Protein AF-A0A8X7TI06-F1 (afdb_monomer_lite)

Radius of gyration: 29.63 Å; chains: 1; bounding box: 92×67×55 Å

Organism: Brassica carinata (NCBI:txid52824)

Sequence (178 aa):
MASTINKVPSCRLIPTTGTLLNPSKSLCLASHHPLPRVSFSLSSADSLKLTTSRKVVAMAGGSSRDLEMTNLTALSPLDGRYWGKVKDLASSMSEFGLIYFRVLVEIKWLLKLSKIAEVTEVPSFSKEAEAYLQGIIDGFSMDDALEVKKIEKVTNHDVKAVEYFLKQKCESHPEIAK

InterPro domains:
  IPR008948 L-Aspartase-like [SSF48557] (69-171)
  IPR024083 Fumarase/histidase, N-terminal [G3DSA:1.10.275.10] (53-178)
  IPR047136 Adenylosuccinate lyase PurB, bacteria [PTHR43411] (14-178)

pLDDT: mean 78.38, std 23.55, range [36.97, 98.69]

Structure (mmCIF, N/CA/C/O backbone):
data_AF-A0A8X7TI06-F1
#
_entry.id   AF-A0A8X7TI06-F1
#
loop_
_atom_site.group_PDB
_atom_site.id
_atom_site.type_symbol
_atom_site.label_atom_id
_atom_site.label_alt_id
_atom_site.label_comp_id
_atom_site.label_asym_id
_atom_site.label_entity_id
_atom_site.label_seq_id
_atom_site.pdbx_PDB_ins_code
_atom_site.Cartn_x
_atom_site.Cartn_y
_atom_site.Cartn_z
_atom_site.occupancy
_atom_site.B_iso_or_equiv
_atom_site.auth_seq_id
_atom_site.auth_comp_id
_atom_site.auth_asym_id
_atom_site.auth_atom_id
_atom_site.pdbx_PDB_model_num
ATOM 1 N N . MET A 1 1 ? -44.814 -23.263 -14.199 1.00 44.34 1 MET A N 1
ATOM 2 C CA . MET A 1 1 ? -43.627 -23.382 -15.074 1.00 44.34 1 MET A CA 1
ATOM 3 C C . MET A 1 1 ? -42.451 -23.816 -14.215 1.00 44.34 1 MET A C 1
ATOM 5 O O . MET A 1 1 ? -42.385 -23.408 -13.066 1.00 44.34 1 MET A O 1
ATOM 9 N N . ALA A 1 2 ? -41.662 -24.759 -14.723 1.00 42.81 2 ALA A N 1
ATOM 10 C CA . ALA A 1 2 ? -40.870 -25.727 -13.966 1.00 42.81 2 ALA A CA 1
ATOM 11 C C . ALA A 1 2 ? -39.731 -25.142 -13.105 1.00 42.81 2 ALA A C 1
ATOM 13 O O . ALA A 1 2 ? -38.989 -24.271 -13.549 1.00 42.81 2 ALA A O 1
ATOM 14 N N . SER A 1 3 ? -39.571 -25.696 -11.896 1.00 38.84 3 SER A N 1
ATOM 15 C CA . SER A 1 3 ? -38.380 -25.561 -11.050 1.00 38.84 3 SER A CA 1
ATOM 16 C C . SER A 1 3 ? -37.242 -26.426 -11.593 1.00 38.84 3 SER A C 1
ATOM 18 O O . SER A 1 3 ? -37.358 -27.651 -11.632 1.00 38.84 3 SER A O 1
ATOM 20 N N . THR A 1 4 ? -36.124 -25.804 -11.960 1.00 42.06 4 THR A N 1
ATOM 21 C CA . THR A 1 4 ? -34.892 -26.501 -12.351 1.00 42.06 4 THR A CA 1
ATOM 22 C C . THR A 1 4 ? -33.981 -26.644 -11.134 1.00 42.06 4 THR A C 1
ATOM 24 O O . THR A 1 4 ? -33.352 -25.686 -10.692 1.00 42.06 4 THR A O 1
ATOM 27 N N . ILE A 1 5 ? -33.933 -27.853 -10.574 1.00 45.66 5 ILE A N 1
ATOM 28 C CA . ILE A 1 5 ? -33.003 -28.252 -9.513 1.00 45.66 5 ILE A CA 1
ATOM 29 C C . ILE A 1 5 ? -31.667 -28.612 -10.175 1.00 45.66 5 ILE A C 1
ATOM 31 O O . ILE A 1 5 ? -31.580 -29.605 -10.900 1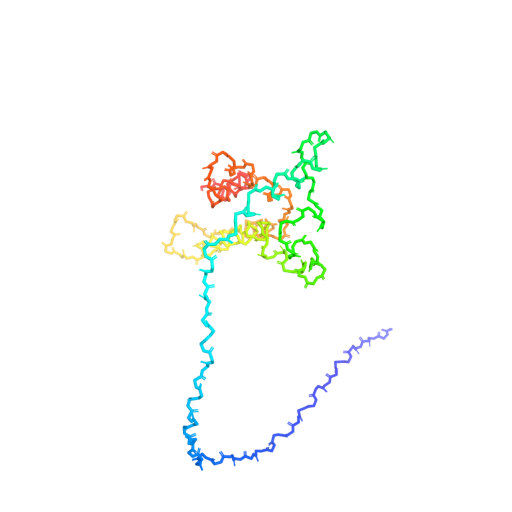.00 45.66 5 ILE A O 1
ATOM 35 N N . ASN A 1 6 ? -30.624 -27.819 -9.925 1.00 42.22 6 ASN A N 1
ATOM 36 C CA . ASN A 1 6 ? -29.261 -28.151 -10.335 1.00 42.22 6 ASN A CA 1
ATOM 37 C C . ASN A 1 6 ? -28.720 -29.299 -9.471 1.00 42.22 6 ASN A C 1
ATOM 39 O O . ASN A 1 6 ? -28.603 -29.201 -8.251 1.00 42.22 6 ASN A O 1
ATOM 43 N N . LYS A 1 7 ? -28.423 -30.414 -10.137 1.00 44.16 7 LYS A N 1
ATOM 44 C CA . LYS A 1 7 ? -27.988 -31.689 -9.567 1.00 44.16 7 LYS A CA 1
ATOM 45 C C . LYS A 1 7 ? -26.476 -31.636 -9.312 1.00 44.16 7 LYS A C 1
ATOM 47 O O . LYS A 1 7 ? -25.692 -31.605 -10.256 1.00 44.16 7 LYS A O 1
ATOM 52 N N . VAL A 1 8 ? -26.069 -31.617 -8.045 1.00 44.75 8 VAL A N 1
ATOM 53 C CA . VAL A 1 8 ? -24.659 -31.718 -7.624 1.00 44.75 8 VAL A CA 1
ATOM 54 C C . VAL A 1 8 ? -24.171 -33.161 -7.846 1.00 44.75 8 VAL A C 1
ATOM 56 O O . VAL A 1 8 ? -24.871 -34.092 -7.434 1.00 44.75 8 VAL A O 1
ATOM 59 N N . PRO A 1 9 ? -23.011 -33.405 -8.483 1.00 42.22 9 PRO A N 1
ATOM 60 C CA . PRO A 1 9 ? -22.497 -34.758 -8.643 1.00 42.22 9 PRO A CA 1
ATOM 61 C C . PRO A 1 9 ? -21.880 -35.271 -7.332 1.00 42.22 9 PRO A C 1
ATOM 63 O O . PRO A 1 9 ? -21.000 -34.657 -6.735 1.00 42.22 9 PRO A O 1
ATOM 66 N N . SER A 1 10 ? -22.374 -36.429 -6.899 1.00 38.12 10 SER A N 1
ATOM 67 C CA . SER A 1 10 ? -21.916 -37.200 -5.744 1.00 38.12 10 SER A CA 1
ATOM 68 C C . SER A 1 10 ? -20.521 -37.791 -5.998 1.00 38.12 10 SER A C 1
ATOM 70 O O . SER A 1 10 ? -20.354 -38.654 -6.863 1.00 38.12 10 SER A O 1
ATOM 72 N N . CYS A 1 11 ? -19.520 -37.340 -5.236 1.00 37.22 11 CYS A N 1
ATOM 73 C CA . CYS A 1 11 ? -18.215 -37.995 -5.141 1.00 37.22 11 CYS A CA 1
ATOM 74 C C . CYS A 1 11 ? -18.370 -39.347 -4.431 1.00 37.22 11 CYS A C 1
ATOM 76 O O . CYS A 1 11 ? -18.713 -39.405 -3.250 1.00 37.22 11 CYS A O 1
ATOM 78 N N . ARG A 1 12 ? -18.109 -40.443 -5.151 1.00 37.22 12 ARG A N 1
ATOM 79 C CA . ARG A 1 12 ? -18.030 -41.789 -4.573 1.00 37.22 12 ARG A CA 1
ATOM 80 C C . ARG A 1 12 ? -16.755 -41.925 -3.743 1.00 37.22 12 ARG A C 1
ATOM 82 O O . ARG A 1 12 ? -15.658 -41.708 -4.249 1.00 37.22 12 ARG A O 1
ATOM 89 N N . LEU A 1 13 ? -16.923 -42.333 -2.489 1.00 38.09 13 LEU A N 1
ATOM 90 C CA . LEU A 1 13 ? -15.851 -42.787 -1.609 1.00 38.09 13 LEU A CA 1
ATOM 91 C C . LEU A 1 13 ? -15.310 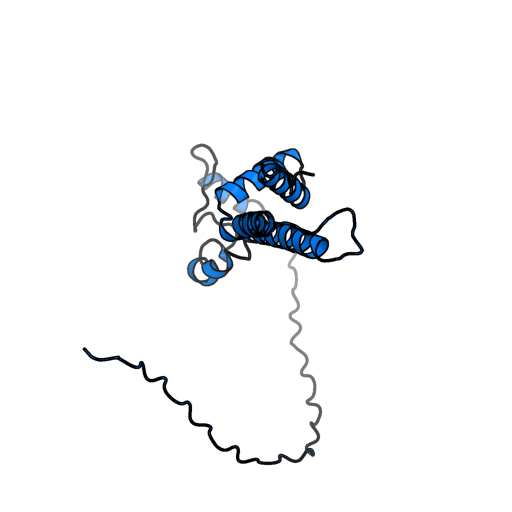-44.129 -2.126 1.00 38.09 13 LEU A C 1
ATOM 93 O O . LEU A 1 13 ? -16.076 -45.066 -2.352 1.00 38.09 13 LEU A O 1
ATOM 97 N N . ILE A 1 14 ? -13.996 -44.206 -2.327 1.00 43.03 14 ILE A N 1
ATOM 98 C CA . ILE A 1 14 ? -13.285 -45.437 -2.686 1.00 43.03 14 ILE A CA 1
ATOM 99 C C . ILE A 1 14 ? -12.921 -46.167 -1.378 1.00 43.03 14 ILE A C 1
ATOM 101 O O . ILE A 1 14 ? -12.435 -45.507 -0.456 1.00 43.03 14 ILE A O 1
ATOM 105 N N . PRO A 1 15 ? -13.135 -47.491 -1.256 1.00 36.97 15 PRO A N 1
ATOM 106 C CA . PRO A 1 15 ? -12.786 -48.239 -0.051 1.00 36.97 15 PRO A CA 1
ATOM 107 C C . PRO A 1 15 ? -11.270 -48.324 0.152 1.00 36.97 15 PRO A C 1
ATOM 109 O O . PRO A 1 15 ? -10.519 -48.659 -0.763 1.00 36.97 15 PRO A O 1
ATOM 112 N N . THR A 1 16 ? -10.833 -48.064 1.380 1.00 41.88 16 THR A N 1
ATOM 113 C CA . THR A 1 16 ? -9.464 -48.238 1.860 1.00 41.88 16 THR A CA 1
ATOM 114 C C . THR A 1 16 ? -9.194 -49.708 2.190 1.00 41.88 16 THR A C 1
ATOM 116 O O . THR A 1 16 ? -9.622 -50.219 3.221 1.00 41.88 16 THR A O 1
ATOM 119 N N . THR A 1 17 ? -8.438 -50.405 1.343 1.00 40.62 17 THR A N 1
ATOM 120 C CA . THR A 1 17 ? -7.778 -51.662 1.730 1.00 40.62 17 THR A CA 1
ATOM 121 C C . THR A 1 17 ? -6.407 -51.356 2.314 1.00 40.62 17 THR A C 1
ATOM 123 O O . THR A 1 17 ? -5.512 -50.874 1.623 1.00 40.62 17 THR A O 1
ATOM 126 N N . GLY A 1 18 ? -6.267 -51.625 3.612 1.00 40.28 18 GLY A N 1
ATOM 127 C CA . GLY A 1 18 ? -5.010 -51.540 4.337 1.00 40.28 18 GLY A CA 1
ATOM 128 C C . GLY A 1 18 ? -4.012 -52.605 3.891 1.00 40.28 18 GLY A C 1
ATOM 129 O O . GLY A 1 18 ? -4.357 -53.751 3.609 1.00 40.28 18 GLY A O 1
ATOM 130 N N . THR A 1 19 ? -2.739 -52.232 3.878 1.00 41.88 19 THR A N 1
ATOM 131 C CA . THR A 1 19 ? -1.629 -53.180 3.924 1.00 41.88 19 THR A CA 1
ATOM 132 C C . THR A 1 19 ? -0.598 -52.618 4.891 1.00 41.88 19 THR A C 1
ATOM 134 O O . THR A 1 19 ? 0.017 -51.584 4.645 1.00 41.88 19 THR A O 1
ATOM 137 N N . LEU A 1 20 ? -0.484 -53.283 6.040 1.00 43.16 20 LEU A N 1
ATOM 138 C CA . LEU A 1 20 ? 0.510 -53.031 7.075 1.00 43.16 20 LEU A CA 1
ATOM 139 C C . LEU A 1 20 ? 1.898 -53.379 6.523 1.00 43.16 20 LEU A C 1
ATOM 141 O O . LEU A 1 20 ? 2.169 -54.540 6.220 1.00 43.16 20 LEU A O 1
ATOM 145 N N . LEU A 1 21 ? 2.781 -52.387 6.411 1.00 42.78 21 LEU A N 1
ATOM 146 C CA . LEU A 1 21 ? 4.203 -52.608 6.159 1.00 42.78 21 LEU A CA 1
ATOM 147 C C . LEU A 1 21 ? 4.971 -52.528 7.482 1.00 42.78 21 LEU A C 1
ATOM 149 O O . LEU A 1 21 ? 5.016 -51.504 8.158 1.00 42.78 21 LEU A O 1
ATOM 153 N N . ASN A 1 22 ? 5.525 -53.684 7.829 1.00 45.62 22 ASN A N 1
ATOM 154 C CA . ASN A 1 22 ? 6.334 -54.023 8.991 1.00 45.62 22 ASN A CA 1
ATOM 155 C C . ASN A 1 22 ? 7.607 -53.144 9.115 1.00 45.62 22 ASN A C 1
ATOM 157 O O . ASN A 1 22 ? 8.339 -53.012 8.127 1.00 45.62 22 ASN A O 1
ATOM 161 N N . PRO A 1 23 ? 7.929 -52.588 10.302 1.00 46.78 23 PRO A N 1
ATOM 162 C CA . PRO A 1 23 ? 9.139 -51.809 10.525 1.00 46.78 23 PRO A CA 1
ATOM 163 C C . PRO A 1 23 ? 10.283 -52.729 10.964 1.00 46.78 23 PRO A C 1
ATOM 165 O O . PRO A 1 23 ? 10.488 -52.965 12.149 1.00 46.78 23 PRO A O 1
ATOM 168 N N . SER A 1 24 ? 11.048 -53.270 10.016 1.00 49.12 24 SER A N 1
ATOM 169 C CA . SER A 1 24 ? 12.352 -53.895 10.299 1.00 49.12 24 SER A CA 1
ATOM 170 C C . SER A 1 24 ? 13.163 -54.053 9.019 1.00 49.12 24 SER A C 1
ATOM 172 O O . SER A 1 24 ? 13.303 -55.149 8.481 1.00 49.12 24 SER A O 1
ATOM 174 N N . LYS A 1 25 ? 13.713 -52.943 8.519 1.00 46.12 25 LYS A N 1
ATOM 175 C CA . LYS A 1 25 ? 14.896 -52.965 7.650 1.00 46.12 25 LYS A CA 1
ATOM 176 C C . LYS A 1 25 ? 15.835 -51.846 8.083 1.00 46.12 25 LYS A C 1
ATOM 178 O O . LYS A 1 25 ? 15.583 -50.672 7.841 1.00 46.12 25 LYS A O 1
ATOM 183 N N . SER A 1 26 ? 16.885 -52.264 8.780 1.00 47.62 26 SER A N 1
ATOM 184 C CA . SER A 1 26 ? 18.070 -51.480 9.109 1.00 47.62 26 SER A CA 1
ATOM 185 C C . SER A 1 26 ? 18.623 -50.836 7.834 1.00 47.62 26 SER A C 1
ATOM 187 O O . SER A 1 26 ? 19.026 -51.546 6.911 1.00 47.62 26 SER A O 1
ATOM 189 N N . LEU A 1 27 ? 18.594 -49.502 7.751 1.00 43.75 27 LEU A N 1
ATOM 190 C CA . LEU A 1 27 ? 19.345 -48.777 6.731 1.00 43.75 27 LEU A CA 1
ATOM 191 C C . LEU A 1 27 ? 20.825 -48.845 7.116 1.00 43.75 27 LEU A C 1
ATOM 193 O O . LEU A 1 27 ? 21.279 -48.153 8.026 1.00 43.75 27 LEU A O 1
ATOM 197 N N . CYS A 1 28 ? 21.577 -49.684 6.410 1.00 43.91 28 CYS A N 1
ATOM 198 C CA . CYS A 1 28 ? 23.029 -49.619 6.416 1.00 43.91 28 CYS A CA 1
ATOM 199 C C . CYS A 1 28 ? 23.472 -48.244 5.896 1.00 43.91 28 CYS A C 1
ATOM 201 O O . CYS A 1 28 ? 23.068 -47.809 4.816 1.00 43.91 28 CYS A O 1
ATOM 203 N N . LEU A 1 29 ? 24.296 -47.569 6.696 1.00 44.44 29 LEU A N 1
ATOM 204 C CA . LEU A 1 29 ? 24.909 -46.279 6.415 1.00 44.44 29 LEU A CA 1
ATOM 205 C C . LEU A 1 29 ? 25.790 -46.407 5.159 1.00 44.44 29 LEU A C 1
ATOM 207 O O . LEU A 1 29 ? 26.867 -47.002 5.205 1.00 44.44 29 LEU A O 1
ATOM 211 N N . ALA A 1 30 ? 25.315 -45.896 4.024 1.00 49.03 30 ALA A N 1
ATOM 212 C CA . ALA A 1 30 ? 26.113 -45.821 2.810 1.00 49.03 30 ALA A CA 1
ATOM 213 C C . ALA A 1 30 ? 27.265 -44.828 3.030 1.00 49.03 30 ALA A C 1
ATOM 215 O O . ALA A 1 30 ? 27.059 -43.669 3.385 1.00 49.03 30 ALA A O 1
ATOM 216 N N . SER A 1 31 ? 28.480 -45.326 2.834 1.00 52.19 31 SER A N 1
ATOM 217 C CA . SER A 1 31 ? 29.750 -44.606 2.846 1.00 52.19 31 SER A CA 1
ATOM 218 C C . SER A 1 31 ? 29.691 -43.274 2.089 1.00 52.19 31 SER A C 1
ATOM 220 O O . SER A 1 31 ? 29.325 -43.235 0.914 1.00 52.19 31 SER A O 1
ATOM 222 N N . HIS A 1 32 ? 30.115 -42.192 2.744 1.00 54.56 32 HIS A N 1
ATOM 223 C CA . HIS A 1 32 ? 30.310 -40.885 2.123 1.00 54.56 32 HIS A CA 1
ATOM 224 C C . HIS A 1 32 ? 31.371 -40.969 1.014 1.00 54.56 32 HIS A C 1
ATOM 226 O O . HIS A 1 32 ? 32.557 -41.137 1.290 1.00 54.56 32 HIS A O 1
ATOM 232 N N . HIS A 1 33 ? 30.952 -40.812 -0.242 1.00 56.44 33 HIS A N 1
ATOM 233 C CA . HIS A 1 33 ? 31.869 -40.495 -1.332 1.00 56.44 33 HIS A CA 1
ATOM 234 C C . HIS A 1 33 ? 32.367 -39.049 -1.152 1.00 56.44 33 HIS A C 1
ATOM 236 O O . HIS A 1 33 ? 31.540 -38.136 -1.082 1.00 56.44 33 HIS A O 1
ATOM 242 N N . PRO A 1 34 ? 33.686 -38.796 -1.078 1.00 60.84 34 PRO A N 1
ATOM 243 C CA . PRO A 1 34 ? 34.195 -37.434 -1.034 1.00 60.84 34 PRO A CA 1
ATOM 244 C C . PRO A 1 34 ? 33.956 -36.759 -2.389 1.00 60.84 34 PRO A C 1
ATOM 246 O O . PRO A 1 34 ? 34.328 -37.291 -3.436 1.00 60.84 34 PRO A O 1
ATOM 249 N N . LEU A 1 35 ? 33.327 -35.581 -2.368 1.00 55.19 35 LEU A N 1
ATOM 250 C CA . LEU A 1 35 ? 33.171 -34.743 -3.556 1.00 55.19 35 LEU A CA 1
ATOM 251 C C . LEU A 1 35 ? 34.552 -34.278 -4.056 1.00 55.19 35 LEU A C 1
ATOM 253 O O . LEU A 1 35 ? 35.422 -33.957 -3.237 1.00 55.19 35 LEU A O 1
ATOM 257 N N . PRO A 1 36 ? 34.772 -34.203 -5.380 1.00 48.97 36 PRO A N 1
ATOM 258 C CA . PRO A 1 36 ? 36.039 -33.754 -5.936 1.00 48.97 36 PRO A CA 1
ATOM 259 C C . PRO A 1 36 ? 36.290 -32.288 -5.565 1.00 48.97 36 PRO A C 1
ATOM 261 O O . PRO A 1 36 ? 35.508 -31.391 -5.883 1.00 48.97 36 PRO A O 1
ATOM 264 N N . ARG A 1 37 ? 37.411 -32.041 -4.883 1.00 53.78 37 ARG A N 1
ATOM 265 C CA . ARG A 1 37 ? 37.889 -30.699 -4.551 1.00 53.78 37 ARG A CA 1
ATOM 266 C C . ARG A 1 37 ? 38.517 -30.086 -5.803 1.00 53.78 37 ARG A C 1
ATOM 268 O O . ARG A 1 37 ? 39.658 -30.390 -6.134 1.00 53.78 37 ARG A O 1
ATOM 275 N N . VAL A 1 38 ? 37.776 -29.223 -6.494 1.00 53.88 38 VAL A N 1
ATOM 276 C CA . VAL A 1 38 ? 38.321 -28.419 -7.595 1.00 53.88 38 VAL A CA 1
ATOM 277 C C . VAL A 1 38 ? 39.234 -27.349 -6.996 1.00 53.88 38 VAL A C 1
ATOM 279 O O . VAL A 1 38 ? 38.776 -26.417 -6.337 1.00 53.88 38 VAL A O 1
ATOM 282 N N . SER A 1 39 ? 40.542 -27.496 -7.190 1.00 48.19 39 SER A N 1
ATOM 283 C CA . SER A 1 39 ? 41.526 -26.474 -6.846 1.00 48.19 39 SER A CA 1
ATOM 284 C C . SER A 1 39 ? 41.452 -25.339 -7.867 1.00 48.19 39 SER A C 1
ATOM 286 O O . SER A 1 39 ? 41.924 -25.480 -8.993 1.00 48.19 39 SER A O 1
ATOM 288 N N . PHE A 1 40 ? 40.870 -24.206 -7.481 1.00 46.31 40 PHE A N 1
ATOM 289 C CA . PHE A 1 40 ? 41.014 -22.970 -8.244 1.00 46.31 40 PHE A CA 1
ATOM 290 C C . PHE A 1 40 ? 42.417 -22.404 -8.006 1.00 46.31 40 PHE A C 1
ATOM 292 O O . PHE A 1 40 ? 42.681 -21.775 -6.983 1.00 46.31 40 PHE A O 1
ATOM 299 N N . SER A 1 41 ? 43.330 -22.633 -8.950 1.00 48.81 41 SER A N 1
ATOM 300 C CA . SER A 1 41 ? 44.576 -21.874 -9.030 1.00 48.81 41 SER A CA 1
ATOM 301 C C . SER A 1 41 ? 44.257 -20.497 -9.606 1.00 48.81 41 SER A C 1
ATOM 303 O O . SER A 1 41 ? 44.006 -20.358 -10.806 1.00 48.81 41 SER A O 1
ATOM 305 N N . LEU A 1 42 ? 44.230 -19.476 -8.753 1.00 43.88 42 LEU A N 1
ATOM 306 C CA . LEU A 1 42 ? 44.122 -18.096 -9.206 1.00 43.88 42 LEU A CA 1
ATOM 307 C C . LEU A 1 42 ? 45.465 -17.710 -9.845 1.00 43.88 42 LEU A C 1
ATOM 309 O O . LEU A 1 42 ? 46.425 -17.394 -9.145 1.00 43.88 42 LEU A O 1
ATOM 313 N N . SER A 1 43 ? 45.554 -17.792 -11.174 1.00 48.50 43 SER A N 1
ATOM 314 C CA . SER A 1 43 ? 46.697 -17.245 -11.906 1.00 48.50 43 SER A CA 1
ATOM 315 C C . SER A 1 43 ? 46.663 -15.726 -11.767 1.00 48.50 43 SER A C 1
ATOM 317 O O . SER A 1 43 ? 45.759 -15.059 -12.272 1.00 48.50 43 SER A O 1
ATOM 319 N N . SER A 1 44 ? 47.627 -15.184 -11.029 1.00 56.16 44 SER A N 1
ATOM 320 C CA . SER A 1 44 ? 47.785 -13.751 -10.791 1.00 56.16 44 SER A CA 1
ATOM 321 C C . SER A 1 44 ? 48.418 -13.067 -12.004 1.00 56.16 44 SER A C 1
ATOM 323 O O . SER A 1 44 ? 49.522 -12.545 -11.913 1.00 56.16 44 SER A O 1
ATOM 325 N N . ALA A 1 45 ? 47.742 -13.091 -13.151 1.00 55.47 45 ALA A N 1
ATOM 326 C CA . ALA A 1 45 ? 48.084 -12.265 -14.304 1.00 55.47 45 ALA A CA 1
ATOM 327 C C . ALA A 1 45 ? 46.937 -12.295 -15.318 1.00 55.47 45 ALA A C 1
ATOM 329 O O . ALA A 1 45 ? 46.978 -13.047 -16.283 1.00 55.47 45 ALA A O 1
ATOM 330 N N . ASP A 1 46 ? 45.911 -11.472 -15.105 1.00 47.47 46 ASP A N 1
ATOM 331 C CA . ASP A 1 46 ? 45.039 -11.076 -16.211 1.00 47.47 46 ASP A CA 1
ATOM 332 C C . ASP A 1 46 ? 44.504 -9.659 -15.976 1.00 47.47 46 ASP A C 1
ATOM 334 O O . ASP A 1 46 ? 43.417 -9.413 -15.446 1.00 47.47 46 ASP A O 1
ATOM 338 N N . SER A 1 47 ? 45.346 -8.689 -16.329 1.00 54.41 47 SER A N 1
ATOM 339 C CA . SER A 1 47 ? 45.038 -7.260 -16.306 1.00 54.41 47 SER A CA 1
ATOM 340 C C . SER A 1 47 ? 44.182 -6.891 -17.527 1.00 54.41 47 SER A C 1
ATOM 342 O O . SER A 1 47 ? 44.595 -6.143 -18.407 1.00 54.41 47 SER A O 1
ATOM 344 N N . LEU A 1 48 ? 42.978 -7.466 -17.611 1.00 52.16 48 LEU A N 1
ATOM 345 C CA . LEU A 1 48 ? 41.985 -7.190 -18.662 1.00 52.16 48 LEU A CA 1
ATOM 346 C C . LEU A 1 48 ? 40.587 -6.864 -18.107 1.00 52.16 48 LEU A C 1
ATOM 348 O O . LEU A 1 48 ? 39.595 -6.909 -18.831 1.00 52.16 48 LEU A O 1
ATOM 352 N N . LYS A 1 49 ? 40.471 -6.498 -16.824 1.00 52.44 49 LYS A N 1
ATOM 353 C CA . LYS A 1 49 ? 39.158 -6.320 -16.170 1.00 52.44 49 LYS A CA 1
ATOM 354 C C . LYS A 1 49 ? 38.673 -4.884 -15.967 1.00 52.44 49 LYS A C 1
ATOM 356 O O . LYS A 1 49 ? 37.600 -4.709 -15.401 1.00 52.44 49 LYS A O 1
ATOM 361 N N . LEU A 1 50 ? 39.376 -3.862 -16.464 1.00 42.78 50 LEU A N 1
ATOM 362 C CA . LEU A 1 50 ? 38.925 -2.465 -16.304 1.00 42.78 50 LEU A CA 1
ATOM 363 C C . LEU A 1 50 ? 38.620 -1.723 -17.617 1.00 42.78 50 LEU A C 1
ATOM 365 O O . LEU A 1 50 ? 37.943 -0.696 -17.603 1.00 42.78 50 LEU A O 1
ATOM 369 N N . THR A 1 51 ? 39.040 -2.252 -18.766 1.00 42.88 51 THR A N 1
ATOM 370 C CA . THR A 1 51 ? 38.870 -1.572 -20.064 1.00 42.88 51 THR A CA 1
ATOM 371 C C . THR A 1 51 ? 37.540 -1.916 -20.749 1.00 42.88 51 THR A C 1
ATOM 373 O O . THR A 1 51 ? 36.973 -1.082 -21.454 1.00 42.88 51 THR A O 1
ATOM 376 N N . THR A 1 52 ? 36.986 -3.109 -20.503 1.00 51.88 52 THR A N 1
ATOM 377 C CA . THR A 1 52 ? 35.738 -3.576 -21.138 1.00 51.88 52 THR A CA 1
ATOM 378 C C . THR A 1 52 ? 34.508 -2.805 -20.654 1.00 51.88 52 THR A C 1
ATOM 380 O O . THR A 1 52 ? 33.682 -2.403 -21.475 1.00 51.88 52 THR A O 1
ATOM 383 N N . SER A 1 53 ? 34.417 -2.492 -19.355 1.00 53.56 53 SER A N 1
ATOM 384 C CA . SER A 1 53 ? 33.286 -1.729 -18.801 1.00 53.56 53 SER A CA 1
ATOM 385 C C . SER A 1 53 ? 33.171 -0.318 -19.387 1.00 53.56 53 SER A C 1
ATOM 387 O O . SER A 1 53 ? 32.063 0.165 -19.594 1.00 53.56 53 SER A O 1
ATOM 389 N N . ARG A 1 54 ? 34.290 0.339 -19.735 1.00 54.09 54 ARG A N 1
ATOM 390 C CA . ARG A 1 54 ? 34.249 1.671 -20.371 1.00 54.09 54 ARG A CA 1
ATOM 391 C C . ARG A 1 54 ? 33.712 1.634 -21.798 1.00 54.09 54 ARG A C 1
ATOM 393 O O . ARG A 1 54 ? 33.042 2.577 -22.208 1.00 54.09 54 ARG A O 1
ATOM 400 N N . LYS A 1 55 ? 33.979 0.562 -22.551 1.00 50.81 55 LYS A N 1
ATOM 401 C CA . LYS A 1 55 ? 33.568 0.471 -23.959 1.00 50.81 55 LYS A CA 1
ATOM 402 C C . LYS A 1 55 ? 32.057 0.263 -24.098 1.00 50.81 55 LYS A C 1
ATOM 404 O O . LYS A 1 55 ? 31.458 0.865 -24.976 1.00 50.81 55 LYS A O 1
ATOM 409 N N . VAL A 1 56 ? 31.433 -0.501 -23.196 1.00 57.75 56 VAL A N 1
ATOM 410 C CA . VAL A 1 56 ? 29.967 -0.693 -23.177 1.00 57.75 56 VAL A CA 1
ATOM 411 C C . VAL A 1 56 ? 29.238 0.592 -22.768 1.00 57.75 56 VAL A C 1
ATOM 413 O O . VAL A 1 56 ? 28.256 0.963 -23.401 1.00 57.75 56 VAL A O 1
ATOM 416 N N . VAL A 1 57 ? 29.763 1.331 -21.783 1.00 57.62 57 VAL A N 1
ATOM 417 C CA . VAL A 1 57 ? 29.204 2.634 -21.371 1.00 57.62 57 VAL A CA 1
ATOM 418 C C . VAL A 1 57 ? 29.315 3.684 -22.488 1.00 57.62 57 VAL A C 1
ATOM 420 O O . VAL A 1 57 ? 28.427 4.519 -22.630 1.00 57.62 57 VAL A O 1
ATOM 423 N N . ALA A 1 58 ? 30.367 3.626 -23.313 1.00 56.28 58 ALA A N 1
ATOM 424 C CA . ALA A 1 58 ? 30.557 4.540 -24.440 1.00 56.28 58 ALA A CA 1
ATOM 425 C C . ALA A 1 58 ? 29.613 4.264 -25.631 1.00 56.28 58 ALA A C 1
ATOM 427 O O . ALA A 1 58 ? 29.240 5.205 -26.324 1.00 56.28 58 ALA A O 1
ATOM 428 N N . MET A 1 59 ? 29.180 3.013 -25.851 1.00 56.22 59 MET A N 1
ATOM 429 C CA . MET A 1 59 ? 28.238 2.665 -26.935 1.00 56.22 59 MET A CA 1
ATOM 430 C C . MET A 1 59 ? 26.809 3.181 -26.690 1.00 56.22 59 MET A C 1
ATOM 432 O O . MET A 1 59 ? 26.037 3.298 -27.635 1.00 56.22 59 MET A O 1
ATOM 436 N N . ALA A 1 60 ? 26.465 3.523 -25.443 1.00 56.78 60 ALA A N 1
ATOM 437 C CA . ALA A 1 60 ? 25.205 4.176 -25.068 1.00 56.78 60 ALA A CA 1
ATOM 438 C C . ALA A 1 60 ? 25.305 5.721 -25.064 1.00 56.78 60 ALA A C 1
ATOM 440 O O . ALA A 1 60 ? 24.404 6.413 -24.592 1.00 56.78 60 ALA A O 1
ATOM 441 N N . GLY A 1 61 ? 26.430 6.279 -25.527 1.00 51.19 61 GLY A N 1
ATOM 442 C CA . GLY A 1 61 ? 26.755 7.701 -25.447 1.00 51.19 61 GLY A CA 1
ATOM 443 C C . GLY A 1 61 ? 26.247 8.507 -26.639 1.00 51.19 61 GLY A C 1
ATOM 444 O O . GLY A 1 61 ? 27.038 8.925 -27.478 1.00 51.19 61 GLY A O 1
ATOM 445 N N . GLY A 1 62 ? 24.943 8.763 -26.691 1.00 50.56 62 GLY A N 1
ATOM 446 C CA . GLY A 1 62 ? 24.347 9.686 -27.653 1.00 50.56 62 GLY A CA 1
ATOM 447 C C . GLY A 1 62 ? 22.937 10.079 -27.233 1.00 50.56 62 GLY A C 1
ATOM 448 O O . GLY A 1 62 ? 21.986 9.410 -27.609 1.00 50.56 62 GLY A O 1
ATOM 449 N N . SER A 1 63 ? 22.828 11.189 -26.497 1.00 51.75 63 SER A N 1
ATOM 450 C CA . SER A 1 63 ? 21.605 11.779 -25.922 1.00 51.75 63 SER A CA 1
ATOM 451 C C . SER A 1 63 ? 21.208 11.270 -24.523 1.00 51.75 63 SER A C 1
ATOM 453 O O . SER A 1 63 ? 21.291 10.088 -24.220 1.00 51.75 63 SER A O 1
ATOM 455 N N . SER A 1 64 ? 20.869 12.237 -23.662 1.00 56.59 64 SER A N 1
ATOM 456 C CA . SER A 1 64 ? 20.445 12.198 -22.249 1.00 56.59 64 SER A CA 1
ATOM 457 C C . SER A 1 64 ? 20.180 10.813 -21.627 1.00 56.59 64 SER A C 1
ATOM 459 O O . SER A 1 64 ? 19.238 10.122 -21.998 1.00 56.59 64 SER A O 1
ATOM 461 N N . ARG A 1 65 ? 21.001 10.416 -20.642 1.00 63.94 65 ARG A N 1
ATOM 462 C CA . ARG A 1 65 ? 20.994 9.073 -20.027 1.00 63.94 65 ARG A CA 1
ATOM 463 C C . ARG A 1 65 ? 19.892 8.893 -18.976 1.00 63.94 65 ARG A C 1
ATOM 465 O O . ARG A 1 65 ? 20.209 8.697 -17.809 1.00 63.94 65 ARG A O 1
ATOM 472 N N . ASP A 1 66 ? 18.639 8.877 -19.404 1.00 73.44 66 ASP A N 1
ATOM 473 C CA . ASP A 1 66 ? 17.656 8.005 -18.759 1.00 73.44 66 ASP A CA 1
ATOM 474 C C . ASP A 1 66 ? 17.558 6.747 -19.617 1.00 73.44 66 ASP A C 1
ATOM 476 O O . ASP A 1 66 ? 16.935 6.724 -20.677 1.00 73.44 66 ASP A O 1
ATOM 480 N N . LEU A 1 67 ? 18.277 5.704 -19.196 1.00 84.38 67 LEU A N 1
ATOM 481 C CA . LEU A 1 67 ? 18.125 4.385 -19.794 1.00 84.38 67 LEU A CA 1
ATOM 482 C C . LEU A 1 67 ? 16.762 3.849 -19.363 1.00 84.38 67 LEU A C 1
ATOM 484 O O . LEU A 1 67 ? 16.584 3.460 -18.210 1.00 84.38 67 LEU A O 1
ATOM 488 N N . GLU A 1 68 ? 15.806 3.844 -20.288 1.00 87.06 68 GLU A N 1
ATOM 489 C CA . GLU A 1 68 ? 14.493 3.253 -20.051 1.00 87.06 68 GLU A CA 1
ATOM 490 C C . GLU A 1 68 ? 14.641 1.768 -19.682 1.00 87.06 68 GLU A C 1
ATOM 492 O O . GLU A 1 68 ? 15.476 1.045 -20.243 1.00 87.06 68 GLU A O 1
ATOM 497 N N . MET A 1 69 ? 13.833 1.300 -18.730 1.00 88.94 69 MET A N 1
ATOM 498 C CA . MET A 1 69 ? 13.794 -0.107 -18.342 1.00 88.94 69 MET A CA 1
ATOM 499 C C . MET A 1 69 ? 13.120 -0.940 -19.436 1.00 88.94 69 MET A C 1
ATOM 501 O O . MET A 1 69 ? 11.913 -0.883 -19.643 1.00 88.94 69 MET A O 1
ATOM 505 N N . THR A 1 70 ? 13.918 -1.759 -20.112 1.00 92.19 70 THR A N 1
ATOM 506 C CA . THR A 1 70 ? 13.510 -2.707 -21.153 1.00 92.19 70 THR A CA 1
ATOM 507 C C . THR A 1 70 ? 14.110 -4.077 -20.846 1.00 92.19 70 THR A C 1
ATOM 509 O O . THR A 1 70 ? 15.057 -4.189 -20.068 1.00 92.19 70 THR A O 1
ATOM 512 N N . ASN A 1 71 ? 13.655 -5.133 -21.526 1.00 92.38 71 ASN A N 1
ATOM 513 C CA . ASN A 1 71 ? 14.247 -6.471 -21.380 1.00 92.38 71 ASN A CA 1
ATOM 514 C C . ASN A 1 71 ? 15.764 -6.518 -21.657 1.00 92.38 71 ASN A C 1
ATOM 516 O O . ASN A 1 71 ? 16.439 -7.411 -21.148 1.00 92.38 71 ASN A O 1
ATOM 520 N N . LEU A 1 72 ? 16.291 -5.608 -22.490 1.00 92.88 72 LEU A N 1
ATOM 521 C CA . LEU A 1 72 ? 17.717 -5.542 -22.833 1.00 92.88 72 LEU A CA 1
ATOM 522 C C . LEU A 1 72 ? 18.533 -4.699 -21.848 1.00 92.88 72 LEU A C 1
ATOM 524 O O . LEU A 1 72 ? 19.722 -4.958 -21.683 1.00 92.88 72 LEU A O 1
ATOM 528 N N . THR A 1 73 ? 17.913 -3.701 -21.217 1.00 93.44 73 THR A N 1
ATOM 529 C CA . THR A 1 73 ? 18.559 -2.809 -20.239 1.00 93.44 73 THR A CA 1
ATOM 530 C C . THR A 1 73 ? 18.358 -3.270 -18.791 1.00 93.44 73 THR A C 1
ATOM 532 O O . THR A 1 73 ? 19.032 -2.758 -17.898 1.00 93.44 73 THR A O 1
ATOM 535 N N . ALA A 1 74 ? 17.485 -4.256 -18.547 1.00 94.31 74 ALA A N 1
ATOM 536 C CA . ALA A 1 74 ? 17.265 -4.859 -17.237 1.00 94.31 74 ALA A CA 1
ATOM 537 C C . ALA A 1 74 ? 18.560 -5.447 -16.649 1.00 94.31 74 ALA A C 1
ATOM 539 O O . ALA A 1 74 ? 19.262 -6.229 -17.293 1.00 94.31 74 ALA A O 1
ATOM 540 N N . LEU A 1 75 ? 18.854 -5.097 -15.393 1.00 93.75 75 LEU A N 1
ATOM 541 C CA . LEU A 1 75 ? 20.040 -5.584 -14.679 1.00 93.75 75 LEU A CA 1
ATOM 542 C C . LEU A 1 75 ? 19.932 -7.074 -14.338 1.00 93.75 75 LEU A C 1
ATOM 544 O O . LEU A 1 75 ? 20.895 -7.827 -14.486 1.00 93.75 75 LEU A O 1
ATOM 548 N N . SER A 1 76 ? 18.757 -7.496 -13.869 1.00 95.06 76 SER A N 1
ATOM 549 C CA . SER A 1 76 ? 18.466 -8.885 -13.529 1.00 95.06 76 SER A CA 1
ATOM 550 C C . SER A 1 76 ? 17.775 -9.586 -14.700 1.00 95.06 76 SER A C 1
ATOM 552 O O . SER A 1 76 ? 16.809 -9.056 -15.251 1.00 95.06 76 SER A O 1
ATOM 554 N N . PRO A 1 77 ? 18.174 -10.821 -15.058 1.00 95.56 77 PRO A N 1
ATOM 555 C CA . PRO A 1 77 ? 17.453 -11.617 -16.046 1.00 95.56 77 PRO A CA 1
ATOM 556 C C . PRO A 1 77 ? 15.994 -11.902 -15.664 1.00 95.56 77 PRO A C 1
ATOM 558 O O . PRO A 1 77 ? 15.197 -12.173 -16.561 1.00 95.56 77 PRO A O 1
ATOM 561 N N . LEU A 1 78 ? 15.648 -11.870 -14.368 1.00 96.62 78 LEU A N 1
ATOM 562 C CA . LEU A 1 78 ? 14.282 -12.108 -13.882 1.00 96.62 78 LEU A CA 1
ATOM 563 C C . LEU A 1 78 ? 13.311 -11.018 -14.348 1.00 96.62 78 LEU A C 1
ATOM 565 O O . LEU A 1 78 ? 12.207 -11.345 -14.773 1.00 96.62 78 LEU A O 1
ATOM 569 N N . ASP A 1 79 ? 13.764 -9.766 -14.373 1.00 95.38 79 ASP A N 1
ATOM 570 C CA . ASP A 1 79 ? 12.967 -8.603 -14.787 1.00 95.38 79 ASP A CA 1
ATOM 571 C C . ASP A 1 79 ? 13.015 -8.356 -16.306 1.00 95.38 79 ASP A C 1
ATOM 573 O O . ASP A 1 79 ? 12.452 -7.387 -16.804 1.00 95.38 79 ASP A O 1
ATOM 577 N N . GLY A 1 80 ? 13.703 -9.227 -17.056 1.00 95.69 80 GLY A N 1
ATOM 578 C CA . GLY A 1 80 ? 13.871 -9.117 -18.505 1.00 95.69 80 GLY A CA 1
ATOM 579 C C . GLY A 1 80 ? 13.680 -10.455 -19.213 1.00 95.69 80 GLY A C 1
ATOM 580 O O . GLY A 1 80 ? 12.558 -10.903 -19.452 1.00 95.69 80 GLY A O 1
ATOM 581 N N . ARG A 1 81 ? 14.790 -11.134 -19.545 1.00 96.81 81 ARG A N 1
ATOM 582 C CA . ARG A 1 81 ? 14.797 -12.401 -20.312 1.00 96.81 81 ARG A CA 1
ATOM 583 C C . ARG A 1 81 ? 13.818 -13.455 -19.775 1.00 96.81 81 ARG A C 1
ATOM 585 O O . ARG A 1 81 ? 13.259 -14.217 -20.562 1.00 96.81 81 ARG A O 1
ATOM 592 N N . TYR A 1 82 ? 13.645 -13.540 -18.460 1.00 96.81 82 TYR A N 1
ATOM 593 C CA . TYR A 1 82 ? 12.801 -14.536 -17.803 1.00 96.81 82 TYR A CA 1
ATOM 594 C C . TYR A 1 82 ? 11.497 -13.969 -17.243 1.00 96.81 82 TYR A C 1
ATOM 596 O O . TYR A 1 82 ? 10.757 -14.731 -16.623 1.00 96.81 82 TYR A O 1
ATOM 604 N N . TRP A 1 83 ? 11.160 -12.705 -17.527 1.00 96.50 83 TRP A N 1
ATOM 605 C CA . TRP A 1 83 ? 9.948 -12.054 -17.022 1.00 96.50 83 TRP A CA 1
ATOM 606 C C . TRP A 1 83 ? 8.688 -12.888 -17.270 1.00 96.50 83 TRP A C 1
ATOM 608 O O . TRP A 1 83 ? 7.927 -13.171 -16.350 1.00 96.50 83 TRP A O 1
ATOM 618 N N . GLY A 1 84 ? 8.513 -13.405 -18.491 1.00 96.81 84 GLY A N 1
ATOM 619 C CA . GLY A 1 84 ? 7.359 -14.238 -18.843 1.00 96.81 84 GLY A CA 1
ATOM 620 C C . GLY A 1 84 ? 7.192 -15.513 -18.001 1.00 96.81 84 GLY A C 1
ATOM 621 O O . GLY A 1 84 ? 6.092 -16.053 -17.968 1.00 96.81 84 GLY A O 1
ATOM 622 N N . LYS A 1 85 ? 8.248 -15.982 -17.318 1.00 97.38 85 LYS A N 1
ATOM 623 C CA . LYS A 1 85 ? 8.216 -17.156 -16.427 1.00 97.38 85 LYS A CA 1
ATOM 624 C C . LYS A 1 85 ? 7.915 -16.812 -14.967 1.00 97.38 85 LYS A C 1
ATOM 626 O O . LYS A 1 85 ? 7.540 -17.709 -14.223 1.00 97.38 85 LYS A O 1
ATOM 631 N N . VAL A 1 86 ? 8.141 -15.564 -14.548 1.00 96.81 86 VAL A N 1
ATOM 632 C CA . VAL A 1 86 ? 8.086 -15.158 -13.129 1.00 96.81 86 VAL A CA 1
ATOM 633 C C . VAL A 1 86 ? 7.141 -13.990 -12.853 1.00 96.81 86 VAL A C 1
ATOM 635 O O . VAL A 1 86 ? 6.918 -13.676 -11.689 1.00 96.81 86 VAL A O 1
ATOM 638 N N . LYS A 1 87 ? 6.555 -13.365 -13.884 1.00 95.75 87 LYS A N 1
ATOM 639 C CA . LYS A 1 87 ? 5.682 -12.183 -13.765 1.00 95.75 87 LYS A CA 1
ATOM 640 C C . LYS A 1 87 ? 4.537 -12.345 -12.760 1.00 95.75 87 LYS A C 1
ATOM 642 O O . LYS A 1 87 ? 4.144 -11.368 -12.136 1.00 95.75 87 LYS A O 1
ATOM 647 N N . ASP A 1 88 ? 4.041 -13.564 -12.556 1.00 97.00 88 ASP A N 1
ATOM 648 C CA . ASP A 1 88 ? 2.945 -13.836 -11.620 1.00 97.00 88 ASP A CA 1
ATOM 649 C C . ASP A 1 88 ? 3.370 -13.637 -10.151 1.00 97.00 88 ASP A C 1
ATOM 651 O O . ASP A 1 88 ? 2.528 -13.395 -9.291 1.00 97.00 88 ASP A O 1
ATOM 655 N N . LEU A 1 89 ? 4.678 -13.664 -9.859 1.00 96.56 89 LEU A N 1
ATOM 656 C CA . LEU A 1 89 ? 5.226 -13.345 -8.537 1.00 96.56 89 LEU A CA 1
ATOM 657 C C . LEU A 1 89 ? 5.271 -11.837 -8.267 1.00 96.56 89 LEU A C 1
ATOM 659 O O . LEU A 1 89 ? 5.361 -11.437 -7.106 1.00 96.56 89 LEU A O 1
ATOM 663 N N . ALA A 1 90 ? 5.200 -10.993 -9.301 1.00 94.69 90 ALA A N 1
ATOM 664 C CA . ALA A 1 90 ? 5.388 -9.549 -9.176 1.00 94.69 90 ALA A CA 1
ATOM 665 C C . ALA A 1 90 ? 4.342 -8.884 -8.273 1.00 94.69 90 ALA A C 1
ATOM 667 O O . ALA A 1 90 ? 4.656 -7.908 -7.602 1.00 94.69 90 ALA A O 1
ATOM 668 N N . SER A 1 91 ? 3.132 -9.438 -8.179 1.00 93.38 91 SER A N 1
ATOM 669 C CA . SER A 1 91 ? 2.103 -8.966 -7.241 1.00 93.38 91 SER A CA 1
ATOM 670 C C . SER A 1 91 ? 2.523 -9.079 -5.770 1.00 93.38 91 SER A C 1
ATOM 672 O O . SER A 1 91 ? 1.978 -8.371 -4.932 1.00 93.38 91 SER A O 1
ATOM 674 N N . SER A 1 92 ? 3.503 -9.933 -5.451 1.00 95.00 92 SER A N 1
ATOM 675 C CA . SER A 1 92 ? 3.958 -10.196 -4.080 1.00 95.00 92 SER A CA 1
ATOM 676 C C . SER A 1 92 ? 5.425 -9.872 -3.811 1.00 95.00 92 SER A C 1
ATOM 678 O O . SER A 1 92 ? 5.765 -9.481 -2.700 1.00 95.00 92 SER A O 1
ATOM 680 N N . MET A 1 93 ? 6.293 -10.019 -4.813 1.00 96.81 93 MET A N 1
ATOM 681 C CA . MET A 1 93 ? 7.747 -9.891 -4.661 1.00 96.81 93 MET A CA 1
ATOM 682 C C . MET A 1 93 ? 8.308 -8.595 -5.255 1.00 96.81 93 MET A C 1
ATOM 684 O O . MET A 1 93 ? 9.522 -8.437 -5.354 1.00 96.81 93 MET A O 1
ATOM 688 N N . SER A 1 94 ? 7.437 -7.678 -5.672 1.00 97.06 94 SER A N 1
ATOM 689 C CA . SER A 1 94 ? 7.827 -6.329 -6.075 1.00 97.06 94 SER A CA 1
ATOM 690 C C . SER A 1 94 ? 7.706 -5.350 -4.910 1.00 97.06 94 SER A C 1
ATOM 692 O O . SER A 1 94 ? 7.052 -5.631 -3.906 1.00 97.06 94 SER A O 1
ATOM 694 N N . GLU A 1 95 ? 8.265 -4.156 -5.092 1.00 97.81 95 GLU A N 1
ATOM 695 C CA . GLU A 1 95 ? 8.049 -3.023 -4.189 1.00 97.81 95 GLU A CA 1
ATOM 696 C C . GLU A 1 95 ? 6.552 -2.712 -4.009 1.00 97.81 95 GLU A C 1
ATOM 698 O O . GLU A 1 95 ? 6.097 -2.482 -2.892 1.00 97.81 95 GLU A O 1
ATOM 703 N N . PHE A 1 96 ? 5.761 -2.776 -5.090 1.00 98.25 96 PHE A N 1
ATOM 704 C CA . PHE A 1 96 ? 4.305 -2.617 -5.024 1.00 98.25 96 PHE A CA 1
ATOM 705 C C . PHE A 1 96 ? 3.675 -3.658 -4.091 1.00 98.25 96 PHE A C 1
ATOM 707 O O . PHE A 1 96 ? 2.905 -3.303 -3.200 1.00 98.25 96 PHE A O 1
ATOM 714 N N . GLY A 1 97 ? 4.044 -4.933 -4.260 1.00 98.12 97 GLY A N 1
ATOM 715 C CA . GLY A 1 97 ? 3.559 -6.022 -3.413 1.00 98.12 97 GLY A CA 1
ATOM 716 C C . GLY A 1 97 ? 3.950 -5.837 -1.947 1.00 98.12 97 GLY A C 1
ATOM 717 O O . GLY A 1 97 ? 3.111 -5.987 -1.060 1.00 98.12 97 GLY A O 1
ATOM 718 N N . LEU A 1 98 ? 5.199 -5.443 -1.682 1.00 98.44 98 LEU A N 1
ATOM 719 C CA . LEU A 1 98 ? 5.684 -5.163 -0.330 1.00 98.44 98 LEU A CA 1
ATOM 720 C C . LEU A 1 98 ? 4.891 -4.033 0.342 1.00 98.44 98 LEU A C 1
ATOM 722 O O . LEU A 1 98 ? 4.487 -4.173 1.498 1.00 98.44 98 LEU A O 1
ATOM 726 N N . ILE A 1 99 ? 4.646 -2.930 -0.371 1.00 98.62 99 ILE A N 1
ATOM 727 C CA . ILE A 1 99 ? 3.852 -1.806 0.141 1.00 98.62 99 ILE A CA 1
ATOM 728 C C . ILE A 1 99 ? 2.412 -2.249 0.418 1.00 98.62 99 ILE A C 1
ATOM 730 O O . ILE A 1 99 ? 1.908 -2.001 1.513 1.00 98.62 99 ILE A O 1
ATOM 734 N N . TYR A 1 100 ? 1.776 -2.950 -0.526 1.00 98.62 100 TYR A N 1
ATOM 735 C CA . TYR A 1 100 ? 0.424 -3.487 -0.353 1.00 98.62 100 TYR A CA 1
ATOM 736 C C . TYR A 1 100 ? 0.318 -4.361 0.904 1.00 98.62 100 TYR A C 1
ATOM 738 O O . TYR A 1 100 ? -0.570 -4.160 1.733 1.00 98.62 100 TYR A O 1
ATOM 746 N N . PHE A 1 101 ? 1.247 -5.303 1.097 1.00 98.62 101 PHE A N 1
ATOM 747 C CA . PHE A 1 101 ? 1.208 -6.186 2.262 1.00 98.62 101 PHE A CA 1
ATOM 748 C C . PHE A 1 101 ? 1.469 -5.453 3.578 1.00 98.62 101 PHE A C 1
ATOM 750 O O . PHE A 1 101 ? 0.887 -5.827 4.594 1.00 98.62 101 PHE A O 1
ATOM 757 N N . ARG A 1 102 ? 2.283 -4.393 3.581 1.00 98.56 102 ARG A N 1
ATOM 758 C CA . ARG A 1 102 ? 2.442 -3.534 4.763 1.00 98.56 102 ARG A CA 1
ATOM 759 C C . ARG A 1 102 ? 1.144 -2.816 5.108 1.00 98.56 102 ARG A C 1
ATOM 761 O O . ARG A 1 102 ? 0.702 -2.911 6.245 1.00 98.56 102 ARG A O 1
ATOM 768 N N . VAL A 1 103 ? 0.498 -2.187 4.126 1.00 98.56 103 VAL A N 1
ATOM 769 C CA . VAL A 1 103 ? -0.826 -1.561 4.292 1.00 98.56 103 VAL A CA 1
ATOM 770 C C . VAL A 1 103 ? -1.841 -2.567 4.841 1.00 98.56 103 VAL A C 1
ATOM 772 O O . VAL A 1 103 ? -2.538 -2.279 5.813 1.00 98.56 103 VAL A O 1
ATOM 775 N N . LEU A 1 104 ? -1.879 -3.775 4.272 1.00 98.69 104 LEU A N 1
ATOM 776 C CA . LEU A 1 104 ? -2.747 -4.856 4.731 1.00 98.69 104 LEU A CA 1
ATOM 777 C C . LEU A 1 104 ? -2.489 -5.202 6.199 1.00 98.69 104 LEU A C 1
ATOM 779 O O . LEU A 1 104 ? -3.441 -5.290 6.974 1.00 98.69 104 LEU A O 1
ATOM 783 N N . VAL A 1 105 ? -1.230 -5.424 6.584 1.00 98.62 105 VAL A N 1
ATOM 784 C CA . VAL A 1 105 ? -0.873 -5.817 7.955 1.00 98.62 105 VAL A CA 1
ATOM 785 C C . VAL A 1 105 ? -1.235 -4.722 8.949 1.00 98.62 105 VAL A C 1
ATOM 787 O O . VAL A 1 105 ? -1.868 -5.036 9.953 1.00 98.62 105 VAL A O 1
ATOM 790 N N . GLU A 1 106 ? -0.912 -3.462 8.659 1.00 98.44 106 GLU A N 1
ATOM 791 C CA . GLU A 1 106 ? -1.229 -2.323 9.531 1.00 98.44 106 GLU A CA 1
ATOM 792 C C . GLU A 1 106 ? -2.743 -2.191 9.759 1.00 98.44 106 GLU A C 1
ATOM 794 O O . GLU A 1 106 ? -3.210 -2.104 10.896 1.00 98.44 106 GLU A O 1
ATOM 799 N N . ILE A 1 107 ? -3.545 -2.284 8.692 1.00 98.25 107 ILE A N 1
ATOM 800 C CA . ILE A 1 107 ? -5.007 -2.218 8.803 1.00 98.25 107 ILE A CA 1
ATOM 801 C C . ILE A 1 107 ? -5.558 -3.421 9.580 1.00 98.25 107 ILE A C 1
ATOM 803 O O . ILE A 1 107 ? -6.402 -3.262 10.466 1.00 98.25 107 ILE A O 1
ATOM 807 N N . LYS A 1 108 ? -5.098 -4.643 9.279 1.00 98.50 108 LYS A N 1
ATOM 808 C CA . LYS A 1 108 ? -5.547 -5.850 9.993 1.00 98.50 108 LYS A CA 1
ATOM 809 C C . LYS A 1 108 ? -5.139 -5.825 11.462 1.00 98.50 108 LYS A C 1
ATOM 811 O O . LYS A 1 108 ? -5.897 -6.317 12.296 1.00 98.50 108 LYS A O 1
ATOM 816 N N . TRP A 1 109 ? -3.981 -5.256 11.778 1.00 98.31 109 TRP A N 1
ATOM 817 C CA . TRP A 1 109 ? -3.524 -5.057 13.145 1.00 98.31 109 TRP A CA 1
ATOM 818 C C . TRP A 1 109 ? -4.424 -4.066 13.887 1.00 98.31 109 TRP A C 1
ATOM 820 O O . TRP A 1 109 ? -4.929 -4.409 14.954 1.00 98.31 109 TRP A O 1
ATOM 830 N N . LEU A 1 110 ? -4.739 -2.913 13.290 1.00 97.12 110 LEU A N 1
ATOM 831 C CA . LEU A 1 110 ? -5.645 -1.920 13.877 1.00 97.12 110 LEU A CA 1
ATOM 832 C C . LEU A 1 110 ? -7.047 -2.502 14.136 1.00 97.12 110 LEU A C 1
ATOM 834 O O . LEU A 1 110 ? -7.586 -2.388 15.237 1.00 97.12 110 LEU A O 1
ATOM 838 N N . LEU A 1 111 ? -7.611 -3.210 13.151 1.00 97.06 111 LEU A N 1
ATOM 839 C CA . LEU A 1 111 ? -8.888 -3.924 13.286 1.00 97.06 111 LEU A CA 1
ATOM 840 C C . LEU A 1 111 ? -8.844 -5.041 14.335 1.00 97.06 111 LEU A C 1
ATOM 842 O O . LEU A 1 111 ? -9.879 -5.437 14.870 1.00 97.06 111 LEU A O 1
ATOM 846 N N . LYS A 1 112 ? -7.669 -5.626 14.583 1.00 98.00 112 LYS A N 1
ATOM 847 C CA . LYS A 1 112 ? -7.504 -6.645 15.616 1.00 98.00 112 LYS A CA 1
ATOM 848 C C . LYS A 1 112 ? -7.433 -6.009 16.998 1.00 98.00 112 LYS A C 1
ATOM 850 O O . LYS A 1 112 ? -8.049 -6.557 17.909 1.00 98.00 112 LYS A O 1
ATOM 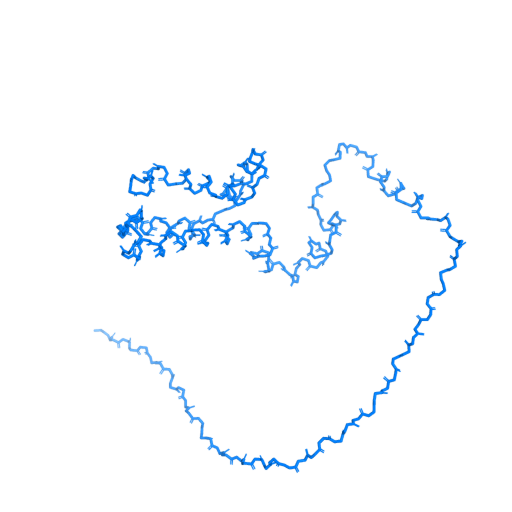855 N N . LEU A 1 113 ? -6.731 -4.885 17.145 1.00 97.75 113 LEU A N 1
ATOM 856 C CA . LEU A 1 113 ? -6.666 -4.139 18.400 1.00 97.75 113 LEU A CA 1
ATOM 857 C C . LEU A 1 113 ? -8.044 -3.676 18.863 1.00 97.75 113 LEU A C 1
ATOM 859 O O . LEU A 1 113 ? -8.381 -3.894 20.019 1.00 97.75 113 LEU A O 1
ATOM 863 N N . SER A 1 114 ? -8.877 -3.165 17.953 1.00 96.25 114 SER A N 1
ATOM 864 C CA . SER A 1 114 ? -10.235 -2.701 18.282 1.00 96.25 114 SER A CA 1
ATOM 865 C C . SER A 1 114 ? -11.171 -3.796 18.822 1.00 96.25 114 SER A C 1
ATOM 867 O O . SER A 1 114 ? -12.258 -3.514 19.330 1.00 96.25 114 SER A O 1
ATOM 869 N N . LYS A 1 115 ? -10.764 -5.068 18.720 1.00 96.62 115 LYS A N 1
ATOM 870 C CA . LYS A 1 115 ? -11.503 -6.249 19.199 1.00 96.62 115 LYS A CA 1
ATOM 871 C C . LYS A 1 115 ? -11.000 -6.762 20.549 1.00 96.62 115 LYS A C 1
ATOM 873 O O . LYS A 1 115 ? -11.508 -7.775 21.025 1.00 96.62 115 LYS A O 1
ATOM 878 N N . ILE A 1 116 ? -9.994 -6.117 21.137 1.00 97.19 116 ILE A N 1
ATOM 879 C CA . ILE A 1 116 ? -9.409 -6.473 22.431 1.00 97.19 116 ILE A CA 1
ATOM 880 C C . ILE A 1 116 ? -9.930 -5.467 23.457 1.00 97.19 116 ILE A C 1
ATOM 882 O O . ILE A 1 116 ? -9.568 -4.297 23.415 1.00 97.19 116 ILE A O 1
ATOM 886 N N . ALA A 1 117 ? -10.794 -5.913 24.371 1.00 95.38 117 ALA A N 1
ATOM 887 C CA . ALA A 1 117 ? -11.465 -5.034 25.334 1.00 95.38 117 ALA A CA 1
ATOM 888 C C . ALA A 1 117 ? -10.493 -4.353 26.314 1.00 95.38 117 ALA A C 1
ATOM 890 O O . ALA A 1 117 ? -10.797 -3.294 26.855 1.00 95.38 117 ALA A O 1
ATOM 891 N N . GLU A 1 118 ? -9.327 -4.955 26.537 1.00 97.19 118 GLU A N 1
ATOM 892 C CA . GLU A 1 118 ? -8.272 -4.446 27.407 1.00 97.19 118 GLU A CA 1
ATOM 893 C C . GLU A 1 118 ? -7.506 -3.259 26.797 1.00 97.19 118 GLU A C 1
ATOM 895 O O . GLU A 1 118 ? -6.875 -2.508 27.537 1.00 97.19 118 GLU A O 1
ATOM 900 N N . VAL A 1 119 ? -7.560 -3.069 25.472 1.00 96.38 119 VAL A N 1
ATOM 901 C CA . VAL A 1 119 ? -6.907 -1.950 24.769 1.00 96.38 119 VAL A CA 1
ATOM 902 C C . VAL A 1 119 ? -7.900 -0.797 24.646 1.00 96.38 119 VAL A C 1
ATOM 904 O O . VAL A 1 119 ? -8.604 -0.646 23.651 1.00 96.38 119 VAL A O 1
ATOM 907 N N . THR A 1 120 ? -7.988 0.019 25.693 1.00 94.50 120 THR A N 1
ATOM 908 C CA . THR A 1 120 ? -8.988 1.099 25.784 1.00 94.50 120 THR A CA 1
ATOM 909 C C . THR A 1 120 ? -8.732 2.275 24.840 1.00 94.50 120 THR A C 1
ATOM 911 O O . THR A 1 120 ? -9.653 3.024 24.522 1.00 94.50 120 THR A O 1
ATOM 914 N N . GLU A 1 121 ? -7.496 2.424 24.369 1.00 94.25 121 GLU A N 1
ATOM 915 C CA . GLU A 1 121 ? -7.054 3.463 23.442 1.00 94.25 121 GLU A CA 1
ATOM 916 C C . GLU A 1 121 ? -7.602 3.250 22.025 1.00 94.25 121 GLU A C 1
ATOM 918 O O . GLU A 1 121 ? -7.693 4.202 21.253 1.00 94.25 121 GLU A O 1
ATOM 923 N N . VAL A 1 122 ? -7.985 2.014 21.684 1.00 94.56 122 VAL A N 1
ATOM 924 C CA . VAL A 1 122 ? -8.548 1.650 20.380 1.00 94.56 122 VAL A CA 1
ATOM 925 C C . VAL A 1 122 ? -9.910 0.985 20.604 1.00 94.56 122 VAL A C 1
ATOM 927 O O . VAL A 1 122 ? -9.988 -0.240 20.701 1.00 94.56 122 VAL A O 1
ATOM 930 N N . PRO A 1 123 ? -11.004 1.760 20.713 1.00 93.44 123 PRO A N 1
ATOM 931 C CA . PRO A 1 123 ? -12.334 1.192 20.896 1.00 93.44 123 PRO A CA 1
ATOM 932 C C . PRO A 1 123 ? -12.781 0.400 19.661 1.00 93.44 123 PRO A C 1
ATOM 934 O O . PRO A 1 123 ? -12.270 0.585 18.556 1.00 93.44 123 PRO A O 1
ATOM 937 N N . SER A 1 124 ? -13.777 -0.472 19.838 1.00 95.75 124 SER A N 1
ATOM 938 C CA . SER A 1 124 ? -14.379 -1.207 18.723 1.00 95.75 124 SER A CA 1
ATOM 939 C C . SER A 1 124 ? -14.970 -0.264 17.679 1.00 95.75 124 SER A C 1
ATOM 941 O O . SER A 1 124 ? -15.725 0.648 18.013 1.00 95.75 124 SER A O 1
ATOM 943 N N . PHE A 1 125 ? -14.646 -0.529 16.415 1.00 96.31 125 PHE A N 1
ATOM 944 C CA . PHE A 1 125 ? -15.143 0.240 15.280 1.00 96.31 125 PHE A CA 1
ATOM 945 C C . PHE A 1 125 ? -16.575 -0.151 14.904 1.00 96.31 125 PHE A C 1
ATOM 947 O O . PHE A 1 125 ? -16.992 -1.304 15.053 1.00 96.31 125 PHE A O 1
ATOM 954 N N . SER A 1 126 ? -17.310 0.814 14.359 1.00 97.00 126 SER A N 1
ATOM 955 C CA . SER A 1 126 ? -18.564 0.599 13.645 1.00 97.00 126 SER A CA 1
ATOM 956 C C . SER A 1 126 ? -18.360 -0.297 12.416 1.00 97.00 126 SER A C 1
ATOM 958 O O . SER A 1 126 ? -17.252 -0.441 11.892 1.00 97.00 126 SER A O 1
ATOM 960 N N . LYS A 1 127 ? -19.445 -0.899 11.913 1.00 97.00 127 LYS A N 1
ATOM 961 C CA . LYS A 1 127 ? -19.378 -1.736 10.701 1.00 97.00 127 LYS A CA 1
ATOM 962 C C . LYS A 1 127 ? -18.969 -0.917 9.481 1.00 97.00 127 LYS A C 1
ATOM 964 O O . LYS A 1 127 ? -18.313 -1.434 8.584 1.00 97.00 127 LYS A O 1
ATOM 969 N N . GLU A 1 128 ? -19.363 0.348 9.459 1.00 96.62 128 GLU A N 1
ATOM 970 C CA . GLU A 1 128 ? -19.046 1.320 8.426 1.00 96.62 128 GLU A CA 1
ATOM 971 C C . GLU A 1 128 ? -17.541 1.621 8.414 1.00 96.62 128 GLU A C 1
ATOM 973 O O . GLU A 1 128 ? -16.915 1.538 7.358 1.00 96.62 128 GLU A O 1
ATOM 978 N N . ALA A 1 129 ? -16.940 1.866 9.583 1.00 96.75 129 ALA A N 1
ATOM 979 C CA . ALA A 1 129 ? -15.498 2.062 9.714 1.00 96.75 129 ALA A CA 1
ATOM 980 C C . ALA A 1 129 ? -14.701 0.787 9.380 1.00 96.75 129 ALA A C 1
ATOM 982 O O . ALA A 1 129 ? -13.695 0.859 8.670 1.00 96.75 129 ALA A O 1
ATOM 983 N N . GLU A 1 130 ? -15.157 -0.394 9.820 1.00 97.31 130 GLU A N 1
ATOM 984 C CA . GLU A 1 130 ? -14.536 -1.668 9.429 1.00 97.31 130 GLU A CA 1
ATOM 985 C C . GLU A 1 130 ? -14.581 -1.878 7.905 1.00 97.31 130 GLU A C 1
ATOM 987 O O . GLU A 1 130 ? -13.580 -2.275 7.303 1.00 97.31 130 GLU A O 1
ATOM 992 N N . ALA A 1 131 ? -15.722 -1.588 7.271 1.00 97.62 131 ALA A N 1
ATOM 993 C CA . ALA A 1 131 ? -15.889 -1.695 5.825 1.00 97.62 131 ALA A CA 1
ATOM 994 C C . ALA A 1 131 ? -15.011 -0.689 5.069 1.00 97.62 131 ALA A C 1
ATOM 996 O O . ALA A 1 131 ? -14.424 -1.047 4.050 1.00 97.62 131 ALA A O 1
ATOM 997 N N . TYR A 1 132 ? -14.871 0.538 5.580 1.00 97.81 132 TYR A N 1
ATOM 998 C CA . TYR A 1 132 ? -13.975 1.544 5.012 1.00 97.81 132 TYR A CA 1
ATOM 999 C C . TYR A 1 132 ? -12.516 1.074 5.022 1.00 97.81 132 TYR A C 1
ATOM 1001 O O . TYR A 1 132 ? -11.857 1.067 3.984 1.00 97.81 132 TYR A O 1
ATOM 1009 N N . LEU A 1 133 ? -12.031 0.609 6.178 1.00 97.75 133 LEU A N 1
ATOM 1010 C CA . LEU A 1 133 ? -10.674 0.081 6.331 1.00 97.75 133 LEU A CA 1
ATOM 1011 C C . LEU A 1 133 ? -10.422 -1.125 5.418 1.00 97.75 133 LEU A C 1
ATOM 1013 O O . LEU A 1 133 ? -9.371 -1.216 4.786 1.00 97.75 133 LEU A O 1
ATOM 1017 N N . GLN A 1 134 ? -11.393 -2.033 5.300 1.00 98.06 134 GLN A N 1
ATOM 1018 C CA . GLN A 1 134 ? -11.300 -3.153 4.365 1.00 98.06 134 GLN A CA 1
ATOM 1019 C C . GLN A 1 134 ? -11.271 -2.676 2.904 1.00 98.06 134 GLN A C 1
ATOM 1021 O O . GLN A 1 134 ? -10.491 -3.196 2.109 1.00 98.06 134 GLN A O 1
ATOM 1026 N N . GLY A 1 135 ? -12.039 -1.637 2.570 1.00 98.19 135 GLY A N 1
ATOM 1027 C CA . GLY A 1 135 ? -12.048 -1.013 1.248 1.00 98.19 135 GLY A CA 1
ATOM 1028 C C . GLY A 1 135 ? -10.701 -0.412 0.837 1.00 98.19 135 GLY A C 1
ATOM 1029 O O . GLY A 1 135 ? -10.367 -0.455 -0.344 1.00 98.19 135 GLY A O 1
ATOM 1030 N N . ILE A 1 136 ? -9.890 0.080 1.784 1.00 98.12 136 ILE A N 1
ATOM 1031 C CA . ILE A 1 136 ? -8.517 0.537 1.493 1.00 98.12 136 ILE A CA 1
ATOM 1032 C C . ILE A 1 136 ? -7.646 -0.628 1.005 1.00 98.12 136 ILE A C 1
ATOM 1034 O O . ILE A 1 136 ? -6.852 -0.448 0.086 1.00 98.12 136 ILE A O 1
ATOM 1038 N N . ILE A 1 137 ? -7.795 -1.819 1.596 1.00 98.12 137 ILE A N 1
ATOM 1039 C CA . ILE A 1 137 ? -7.055 -3.018 1.175 1.00 98.12 137 ILE A CA 1
ATOM 1040 C C . ILE A 1 137 ? -7.552 -3.471 -0.200 1.00 98.12 137 ILE A C 1
ATOM 1042 O O . ILE A 1 137 ? -6.757 -3.644 -1.120 1.00 98.12 137 ILE A O 1
ATOM 1046 N N . ASP A 1 138 ? -8.866 -3.647 -0.342 1.00 98.19 138 ASP A N 1
ATOM 1047 C CA . ASP A 1 138 ? -9.474 -4.235 -1.540 1.00 98.19 138 ASP A CA 1
ATOM 1048 C C . ASP A 1 138 ? -9.338 -3.321 -2.770 1.00 98.19 138 ASP A C 1
ATOM 1050 O O . ASP A 1 138 ? -9.266 -3.799 -3.902 1.00 98.19 138 ASP A O 1
ATOM 1054 N N . GLY A 1 139 ? -9.297 -2.006 -2.544 1.00 97.88 139 GLY A N 1
ATOM 1055 C CA . GLY A 1 139 ? -9.134 -0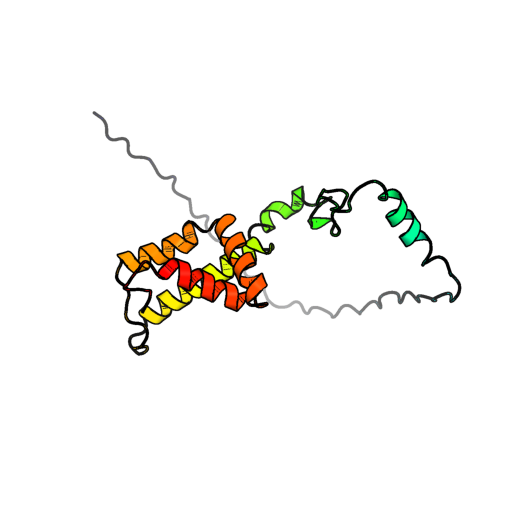.977 -3.566 1.00 97.88 139 GLY A CA 1
ATOM 1056 C C . GLY A 1 139 ? -7.702 -0.470 -3.748 1.00 97.88 139 GLY A C 1
ATOM 1057 O O . GLY A 1 139 ? -7.521 0.501 -4.482 1.00 97.88 139 GLY A O 1
ATOM 1058 N N . PHE A 1 140 ? -6.701 -1.070 -3.092 1.00 98.44 140 PHE A N 1
ATOM 1059 C CA . PHE A 1 140 ? -5.320 -0.588 -3.160 1.00 98.44 140 PHE A CA 1
ATOM 1060 C C . PHE A 1 140 ? -4.791 -0.596 -4.600 1.00 98.44 140 PHE A C 1
ATOM 1062 O O . PHE A 1 140 ? -4.840 -1.611 -5.301 1.00 98.44 140 PHE A O 1
ATOM 1069 N N . SER A 1 141 ? -4.259 0.543 -5.038 1.00 98.19 141 SER A N 1
ATOM 1070 C CA . SER A 1 141 ? -3.919 0.797 -6.438 1.00 98.19 141 SER A CA 1
ATOM 1071 C C . SER A 1 141 ? -2.454 1.190 -6.643 1.00 98.19 141 SER A C 1
ATOM 1073 O O . SER A 1 141 ? -1.698 1.431 -5.700 1.00 98.19 141 SER A O 1
ATOM 1075 N N . MET A 1 142 ? -2.030 1.280 -7.909 1.00 97.88 142 MET A N 1
ATOM 1076 C CA . MET A 1 142 ? -0.688 1.768 -8.245 1.00 97.88 142 MET A CA 1
ATOM 1077 C C . MET A 1 142 ? -0.482 3.226 -7.805 1.00 97.88 142 MET A C 1
ATOM 1079 O O . MET A 1 142 ? 0.609 3.575 -7.358 1.00 97.88 142 MET A O 1
ATOM 1083 N N . ASP A 1 143 ? -1.525 4.057 -7.879 1.00 98.50 143 ASP A N 1
ATOM 1084 C CA . ASP A 1 143 ? -1.467 5.456 -7.443 1.00 98.50 143 ASP A CA 1
ATOM 1085 C C . ASP A 1 143 ? -1.233 5.566 -5.932 1.00 98.50 143 ASP A C 1
ATOM 1087 O O . ASP A 1 143 ? -0.471 6.424 -5.486 1.00 98.50 143 ASP A O 1
ATOM 1091 N N . ASP A 1 144 ? -1.804 4.650 -5.146 1.00 98.38 144 ASP A N 1
ATOM 1092 C CA . ASP A 1 144 ? -1.562 4.576 -3.704 1.00 98.38 144 ASP A CA 1
ATOM 1093 C C . ASP A 1 144 ? -0.110 4.193 -3.395 1.00 98.38 144 ASP A C 1
ATOM 1095 O O . ASP A 1 144 ? 0.541 4.828 -2.565 1.00 98.38 144 ASP A O 1
ATOM 1099 N N . ALA A 1 145 ? 0.439 3.198 -4.100 1.00 98.38 145 ALA A N 1
ATOM 1100 C CA . ALA A 1 145 ? 1.848 2.834 -3.956 1.00 98.38 145 ALA A CA 1
ATOM 1101 C C . ALA A 1 145 ? 2.779 3.999 -4.338 1.00 98.38 145 ALA A C 1
ATOM 1103 O O . ALA A 1 145 ? 3.775 4.248 -3.655 1.00 98.38 145 ALA A O 1
ATOM 1104 N N . LEU A 1 146 ? 2.444 4.750 -5.393 1.00 98.44 146 LEU A N 1
ATOM 1105 C CA . LEU A 1 146 ? 3.176 5.959 -5.771 1.00 98.44 146 LEU A CA 1
ATOM 1106 C C . LEU A 1 146 ? 3.095 7.036 -4.687 1.00 98.44 146 LEU A C 1
ATOM 1108 O O . LEU A 1 146 ? 4.104 7.688 -4.421 1.00 98.44 146 LEU A O 1
ATOM 1112 N N . GLU A 1 147 ? 1.941 7.215 -4.046 1.00 98.56 147 GLU A N 1
ATOM 1113 C CA . GLU A 1 147 ? 1.787 8.156 -2.935 1.00 98.56 147 GLU A CA 1
ATOM 1114 C C . GLU A 1 147 ? 2.654 7.764 -1.735 1.00 98.56 147 GLU A C 1
ATOM 1116 O O . GLU A 1 147 ? 3.408 8.595 -1.227 1.00 98.56 147 GLU A O 1
ATOM 1121 N N . VAL A 1 148 ? 2.677 6.479 -1.361 1.00 98.62 148 VAL A N 1
ATOM 1122 C CA . VAL A 1 148 ? 3.595 5.971 -0.327 1.00 98.62 148 VAL A CA 1
ATOM 1123 C C . VAL A 1 148 ? 5.048 6.297 -0.684 1.00 98.62 148 VAL A C 1
ATOM 1125 O O . VAL A 1 148 ? 5.776 6.829 0.154 1.00 98.62 148 VAL A O 1
ATOM 1128 N N . LYS A 1 149 ? 5.480 6.081 -1.937 1.00 98.44 149 LYS A N 1
ATOM 1129 C CA . LYS A 1 149 ? 6.845 6.442 -2.366 1.00 98.44 149 LYS A CA 1
ATOM 1130 C C . LYS A 1 149 ? 7.104 7.954 -2.340 1.00 98.44 149 LYS A C 1
ATOM 1132 O O . LYS A 1 149 ? 8.248 8.357 -2.133 1.00 98.44 149 LYS A O 1
ATOM 1137 N N . LYS A 1 150 ? 6.100 8.815 -2.557 1.00 98.44 150 LYS A N 1
ATOM 1138 C CA . LYS A 1 150 ? 6.265 10.277 -2.411 1.00 98.44 150 LYS A CA 1
ATOM 1139 C C . LYS A 1 150 ? 6.508 10.655 -0.957 1.00 98.44 150 LYS A C 1
ATOM 1141 O O . LYS A 1 150 ? 7.422 11.429 -0.687 1.00 98.44 150 LYS A O 1
ATOM 1146 N N . ILE A 1 151 ? 5.740 10.077 -0.038 1.00 98.50 151 ILE A N 1
ATOM 1147 C CA . ILE A 1 151 ? 5.919 10.286 1.399 1.00 98.50 151 ILE A CA 1
ATOM 1148 C C . ILE A 1 151 ? 7.292 9.758 1.838 1.00 98.50 151 ILE A C 1
ATOM 1150 O O . ILE A 1 151 ? 8.020 10.453 2.544 1.00 98.50 151 ILE A O 1
ATOM 1154 N N . GLU A 1 152 ? 7.697 8.582 1.351 1.00 98.50 152 GLU A N 1
ATOM 1155 C CA . GLU A 1 152 ? 9.001 7.979 1.649 1.00 98.50 152 GLU A CA 1
ATOM 1156 C C . GLU A 1 152 ? 10.177 8.868 1.247 1.00 98.50 152 GLU A C 1
ATOM 1158 O O . GLU A 1 152 ? 11.165 8.933 1.970 1.00 98.50 152 GLU A O 1
ATOM 1163 N N . LYS A 1 153 ? 10.078 9.614 0.140 1.00 97.81 153 LYS A N 1
ATOM 1164 C CA . LYS A 1 153 ? 11.127 10.572 -0.251 1.00 97.81 153 LYS A CA 1
ATOM 1165 C C . LYS A 1 153 ? 11.351 11.668 0.792 1.00 97.81 153 LYS A C 1
ATOM 1167 O O . LYS A 1 153 ? 12.451 12.206 0.865 1.00 97.81 153 LYS A O 1
ATOM 1172 N N . VAL A 1 154 ? 10.323 12.009 1.569 1.00 97.44 154 VAL A N 1
ATOM 1173 C CA . VAL A 1 154 ? 10.406 13.007 2.644 1.00 97.44 154 VAL A CA 1
ATOM 1174 C C . VAL A 1 154 ? 10.831 12.356 3.958 1.00 97.44 154 VAL A C 1
ATOM 1176 O O . VAL A 1 154 ? 11.688 12.892 4.655 1.00 97.44 154 VAL A O 1
ATOM 1179 N N . THR A 1 155 ? 10.258 11.200 4.306 1.00 96.81 155 THR A N 1
ATOM 1180 C CA . THR A 1 155 ? 10.555 10.515 5.577 1.00 96.81 155 THR A CA 1
ATOM 1181 C C . THR A 1 155 ? 11.888 9.773 5.567 1.00 96.81 155 THR A C 1
ATOM 1183 O O . THR A 1 155 ? 12.433 9.499 6.634 1.00 96.81 155 THR A O 1
ATOM 1186 N N . ASN A 1 156 ? 12.389 9.409 4.383 1.00 97.56 156 ASN A N 1
ATOM 1187 C CA . ASN A 1 156 ? 13.492 8.473 4.172 1.00 97.56 156 ASN A CA 1
ATOM 1188 C C . ASN A 1 156 ? 13.305 7.146 4.940 1.00 97.56 156 ASN A C 1
ATOM 1190 O O . ASN A 1 156 ? 14.265 6.539 5.412 1.00 97.56 156 ASN A O 1
ATOM 1194 N N . HIS A 1 157 ? 12.046 6.731 5.121 1.00 97.81 157 HIS A N 1
ATOM 1195 C CA . HIS A 1 157 ? 11.675 5.513 5.831 1.00 97.81 157 HIS A CA 1
ATOM 1196 C C . HIS A 1 157 ? 10.341 4.975 5.310 1.00 97.81 157 HIS A C 1
ATOM 1198 O O . HIS A 1 157 ? 9.289 5.604 5.444 1.00 97.81 157 HIS A O 1
ATOM 1204 N N . ASP A 1 158 ? 10.401 3.765 4.772 1.00 95.62 158 ASP A N 1
ATOM 1205 C CA . ASP A 1 158 ? 9.324 3.048 4.092 1.00 95.62 158 ASP A CA 1
ATOM 1206 C C . ASP A 1 158 ? 8.118 2.699 4.990 1.00 95.62 158 ASP A C 1
ATOM 1208 O O . ASP A 1 158 ? 6.983 3.031 4.659 1.00 95.62 158 ASP A O 1
ATOM 1212 N N . VAL A 1 159 ? 8.333 2.098 6.165 1.00 97.56 159 VAL A N 1
ATOM 1213 C CA . VAL A 1 159 ? 7.262 1.784 7.128 1.00 97.56 159 VAL A CA 1
ATOM 1214 C C . VAL A 1 159 ? 6.604 3.066 7.634 1.00 97.56 159 VAL A C 1
ATOM 1216 O O . VAL A 1 159 ? 5.380 3.152 7.702 1.00 97.56 159 VAL A O 1
ATOM 1219 N N . LYS A 1 160 ? 7.395 4.111 7.909 1.00 97.56 160 LYS A N 1
ATOM 1220 C CA . LYS A 1 160 ? 6.835 5.396 8.335 1.00 97.56 160 LYS A CA 1
ATOM 1221 C C . LYS A 1 160 ? 6.002 6.055 7.234 1.00 97.56 160 LYS A C 1
ATOM 1223 O O . LYS A 1 160 ? 5.008 6.710 7.535 1.00 97.56 160 LYS A O 1
ATOM 1228 N N . ALA A 1 161 ? 6.376 5.872 5.969 1.00 98.56 161 ALA A N 1
ATOM 1229 C CA . ALA A 1 161 ? 5.592 6.364 4.844 1.00 98.56 161 ALA A CA 1
ATOM 1230 C C . ALA A 1 161 ? 4.217 5.687 4.753 1.00 98.56 161 ALA A C 1
ATOM 1232 O O . ALA A 1 161 ? 3.226 6.370 4.507 1.00 98.56 161 ALA A O 1
ATOM 1233 N N . VAL A 1 162 ? 4.140 4.380 5.031 1.00 98.50 162 VAL A N 1
ATOM 1234 C CA . VAL A 1 162 ? 2.862 3.654 5.122 1.00 98.50 162 VAL A CA 1
ATOM 1235 C C . VAL A 1 162 ? 1.989 4.200 6.256 1.00 98.50 162 VAL A C 1
ATOM 1237 O O . VAL A 1 162 ? 0.803 4.433 6.041 1.00 98.50 162 VAL A O 1
ATOM 1240 N N . GLU A 1 163 ? 2.560 4.479 7.433 1.00 97.81 163 GLU A N 1
ATOM 1241 C CA . GLU A 1 163 ? 1.812 5.087 8.545 1.00 97.81 163 GLU A CA 1
ATOM 1242 C C . GLU A 1 163 ? 1.195 6.437 8.144 1.00 97.81 163 GLU A C 1
ATOM 1244 O O . GLU A 1 163 ? 0.012 6.677 8.377 1.00 97.81 163 GLU A O 1
ATOM 1249 N N . TYR A 1 164 ? 1.981 7.321 7.523 1.00 98.00 164 TYR A N 1
ATOM 1250 C CA . TYR A 1 164 ? 1.486 8.623 7.068 1.00 98.00 164 TYR A CA 1
ATOM 1251 C C . TYR A 1 164 ? 0.444 8.499 5.953 1.00 98.00 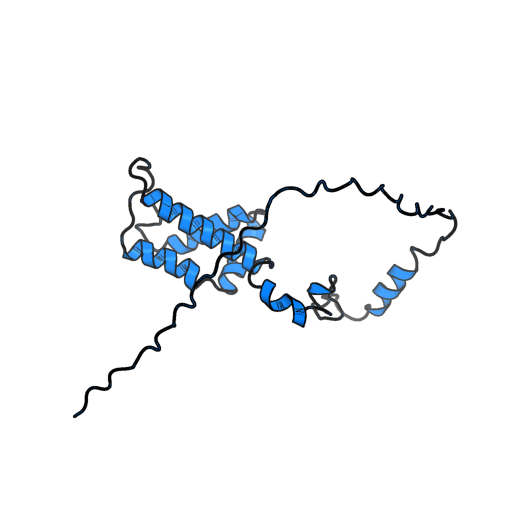164 TYR A C 1
ATOM 1253 O O . TYR A 1 164 ? -0.556 9.213 5.989 1.00 98.00 164 TYR A O 1
ATOM 1261 N N . PHE A 1 165 ? 0.636 7.580 5.006 1.00 98.44 165 PHE A N 1
ATOM 1262 C CA . PHE A 1 165 ? -0.354 7.286 3.970 1.00 98.44 165 PHE A CA 1
ATOM 1263 C C . PHE A 1 165 ? -1.696 6.863 4.582 1.00 98.44 165 PHE A C 1
ATOM 1265 O O . PHE A 1 165 ? -2.745 7.392 4.214 1.00 98.44 165 PHE A O 1
ATOM 1272 N N . LEU A 1 166 ? -1.673 5.952 5.560 1.00 97.94 166 LEU A N 1
ATOM 1273 C CA . LEU A 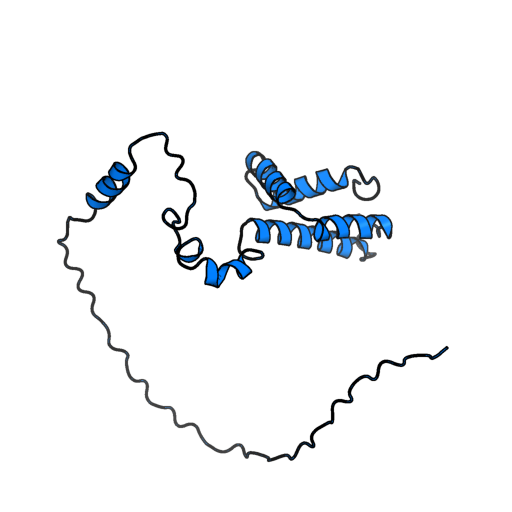1 166 ? -2.885 5.503 6.246 1.00 97.94 166 LEU A CA 1
ATOM 1274 C C . LEU A 1 166 ? -3.538 6.627 7.051 1.00 97.94 166 LEU A C 1
ATOM 1276 O O . LEU A 1 166 ? -4.758 6.766 7.004 1.00 97.94 166 LEU A O 1
ATOM 1280 N N . LYS A 1 167 ? -2.748 7.470 7.726 1.00 96.56 167 LYS A N 1
ATOM 1281 C CA . LYS A 1 167 ? -3.265 8.669 8.403 1.00 96.56 167 LYS A CA 1
ATOM 1282 C C . LYS A 1 167 ? -4.025 9.569 7.432 1.00 96.56 167 LYS A C 1
ATOM 1284 O O . LYS A 1 167 ? -5.189 9.853 7.689 1.00 96.56 167 LYS A O 1
ATOM 1289 N N . GLN A 1 168 ? -3.429 9.906 6.288 1.00 96.75 168 GLN A N 1
ATOM 1290 C CA . GLN A 1 168 ? -4.074 10.726 5.255 1.00 96.75 168 GLN A CA 1
ATOM 1291 C C . GLN A 1 168 ? -5.369 10.097 4.725 1.00 96.75 168 GLN A C 1
ATOM 1293 O O . GLN A 1 168 ? -6.379 10.780 4.579 1.00 96.75 168 GLN A O 1
ATOM 1298 N N . LYS A 1 169 ? -5.381 8.781 4.468 1.00 96.31 169 LYS A N 1
ATOM 1299 C CA . LYS A 1 169 ? -6.602 8.075 4.041 1.00 96.31 169 LYS A CA 1
ATOM 1300 C C . LYS A 1 169 ? -7.693 8.122 5.110 1.00 96.31 169 LYS A C 1
ATOM 1302 O O . LYS A 1 169 ? -8.871 8.197 4.771 1.00 96.31 169 LYS A O 1
ATOM 1307 N N . CYS A 1 170 ? -7.332 8.084 6.386 1.00 95.50 170 CYS A N 1
ATOM 1308 C CA . CYS A 1 170 ? -8.291 8.046 7.484 1.00 95.50 170 CYS A CA 1
ATOM 1309 C C . CYS A 1 170 ? -8.755 9.430 7.962 1.00 95.50 170 CYS A C 1
ATOM 1311 O O . CYS A 1 170 ? -9.777 9.488 8.636 1.00 95.50 170 CYS A O 1
ATOM 1313 N N . GLU A 1 171 ? -8.089 10.529 7.586 1.00 93.69 171 GLU A N 1
ATOM 1314 C CA . GLU A 1 171 ? -8.412 11.905 8.022 1.00 93.69 171 GLU A CA 1
ATOM 1315 C C . GLU A 1 171 ? -9.887 12.291 7.825 1.00 93.69 171 GLU A C 1
ATOM 1317 O O . GLU A 1 171 ? -10.474 12.974 8.663 1.00 93.69 171 GLU A O 1
ATOM 1322 N N . SER A 1 172 ? -10.510 11.833 6.735 1.00 87.88 172 SER A N 1
ATOM 1323 C CA . SER A 1 172 ? -11.917 12.130 6.427 1.00 87.88 172 SER A CA 1
ATOM 1324 C C . SER A 1 172 ? -12.930 11.307 7.237 1.00 87.88 172 SER A C 1
ATOM 1326 O O . SER A 1 172 ? -14.126 11.598 7.191 1.00 87.88 172 SER A O 1
ATOM 1328 N N . HIS A 1 173 ? -12.474 10.301 7.991 1.00 89.75 173 HIS A N 1
ATOM 1329 C CA . HIS A 1 173 ? -13.322 9.405 8.769 1.00 89.75 173 HIS A CA 1
ATOM 1330 C C . HIS A 1 173 ? -13.162 9.693 10.276 1.00 89.75 173 HIS A C 1
ATOM 1332 O O . HIS A 1 173 ? -12.252 9.162 10.916 1.00 89.75 173 HIS A O 1
ATOM 1338 N N . PRO A 1 174 ? -14.053 10.492 10.893 1.00 88.75 174 PRO A N 1
ATOM 1339 C CA . PRO A 1 174 ? -13.856 11.045 12.242 1.00 88.75 174 PRO A CA 1
ATOM 1340 C C . PRO A 1 174 ? -13.815 9.995 13.359 1.00 88.75 174 PRO A C 1
ATOM 1342 O O . PRO A 1 174 ? -13.354 10.276 14.461 1.00 88.75 174 PRO A O 1
ATOM 1345 N N . GLU A 1 175 ? -14.320 8.791 13.103 1.00 90.94 175 GLU A N 1
ATOM 1346 C CA . GLU A 1 175 ? -14.197 7.661 14.025 1.00 90.94 175 GLU A CA 1
ATOM 1347 C C . GLU A 1 175 ? -12.780 7.067 14.048 1.00 90.94 175 GLU A C 1
ATOM 1349 O O . GLU A 1 175 ? -12.323 6.636 15.100 1.00 90.94 175 GLU A O 1
ATOM 1354 N N . ILE A 1 176 ? -12.092 7.067 12.901 1.00 90.56 176 ILE A N 1
ATOM 1355 C CA . ILE A 1 176 ? -10.785 6.425 12.711 1.00 90.56 176 ILE A CA 1
ATOM 1356 C C . ILE A 1 176 ? -9.651 7.433 12.938 1.00 90.56 176 ILE A C 1
ATOM 1358 O O . ILE A 1 176 ? -8.597 7.063 13.437 1.00 90.56 176 ILE A O 1
ATOM 1362 N N . ALA A 1 177 ? -9.867 8.707 12.599 1.00 84.94 177 ALA A N 1
ATOM 1363 C CA . ALA A 1 177 ? -8.874 9.781 12.694 1.00 84.94 177 ALA A CA 1
ATOM 1364 C C . ALA A 1 177 ? -8.562 10.269 14.128 1.00 84.94 177 ALA A C 1
ATOM 1366 O O . ALA A 1 177 ? -7.942 11.322 14.278 1.00 84.94 177 ALA A O 1
ATOM 1367 N N . LYS A 1 178 ? -9.044 9.573 15.163 1.00 65.69 178 LYS A N 1
ATOM 1368 C CA . LYS A 1 178 ? -8.881 9.973 16.569 1.00 65.69 178 LYS A CA 1
ATOM 1369 C C . LYS A 1 178 ? -7.506 9.651 17.136 1.00 65.69 178 LYS A C 1
ATOM 1371 O O . LYS A 1 178 ? -6.895 8.653 16.700 1.00 65.69 178 LYS A O 1
#

Secondary structure (DSSP, 8-state):
-----------PPPP-----------------PPPP-------S----SSHHHHHHHHHT-SS-------TTT-SSGGGTTTHHHHGGGHHHHSHHHHHHHHHHHHHHHHHHHTT-TT-TTSPPPPHHHHHHHHHHHHT--HHHHHHHHHHHHHHS-HHHHHHHHHHHHHTT-TTT--

Foldseek 3Di:
DDDDDDDDDDDDDDDDDDDDDDPDDDDDDPDDDDDDDDDPDPPPDDPPPPPVVVVVVVVPPDDDPPPDDALVPDPDVCSHVVVVVCVVCCCCPPLVNVLLVLLVVVLVVLQVLCVDPVNPVRHNDDPVVNVLSVCCSVVPDPVLSVQLVVQCVVVVDNSVSSVVSVLVSCVVPVSRND